Protein AF-A0AAT9M8T9-F1 (afdb_monomer)

Solvent-accessible surface area (backbone atoms only — not comparable to full-atom values): 3553 Å² total; per-residue (Å²): 111,71,70,61,55,48,51,40,58,77,60,40,47,57,73,70,15,67,51,82,32,38,41,61,57,54,15,63,77,58,78,45,59,39,68,61,45,40,53,52,50,52,52,35,35,75,71,60,55,24,42,75,60,95,74,27,32,22,52,36,89,76,126

Mean predicted aligned error: 5.08 Å

Nearest PDB structures (foldseek):
  8bif-assembly2_D-2  TM=9.201E-01  e=2.466E-03  Photorhabdus laumondii subsp. laumondii TTO1
  3mcz-assembly1_B  TM=8.361E-01  e=1.200E-03  Burkholderia thailandensis E264
  8tjk-assembly1_A  TM=8.606E-01  e=1.460E-03  uncultured bacterium
  7clu-assembly1_A  TM=8.889E-01  e=4.165E-03  Serratia marcescens
  7clu-assembly1_B  TM=8.929E-01  e=5.069E-03  Serratia marcescens

Sequence (63 aa):
MRELTDVITALGLTERAADWTSAGDLARQTSSSPALLRELLNQLVTLGLFDRDGMRYRVAAHG

pLDDT: mean 83.1, std 9.91, range [41.91, 92.38]

Structure (mmCIF, N/CA/C/O backbone):
data_AF-A0AAT9M8T9-F1
#
_entry.id   AF-A0AAT9M8T9-F1
#
loop_
_atom_site.group_PDB
_atom_site.id
_atom_site.type_symbol
_atom_site.label_atom_id
_atom_site.label_alt_id
_atom_site.label_comp_id
_atom_site.label_asym_id
_atom_site.label_entity_id
_atom_site.label_seq_id
_atom_site.pdbx_PDB_ins_code
_atom_site.Cartn_x
_atom_site.Cartn_y
_atom_site.Cartn_z
_atom_site.occupancy
_atom_site.B_iso_or_equiv
_atom_site.auth_seq_id
_atom_site.auth_comp_id
_atom_site.auth_asym_id
_atom_site.auth_atom_id
_atom_site.pdbx_PDB_model_num
ATOM 1 N N . MET A 1 1 ? 4.329 17.346 -1.664 1.00 58.50 1 MET A N 1
ATOM 2 C CA . MET A 1 1 ? 3.670 16.168 -2.276 1.00 58.50 1 MET A CA 1
ATOM 3 C C . MET A 1 1 ? 4.322 15.701 -3.575 1.00 58.50 1 MET A C 1
ATOM 5 O O . MET A 1 1 ? 4.412 14.498 -3.745 1.00 58.50 1 MET A O 1
ATOM 9 N N . ARG A 1 2 ? 4.798 16.591 -4.465 1.00 65.62 2 ARG A N 1
ATOM 10 C CA . ARG A 1 2 ? 5.311 16.204 -5.797 1.00 65.62 2 ARG A CA 1
ATOM 11 C C . ARG A 1 2 ? 6.437 15.156 -5.775 1.00 65.62 2 ARG A C 1
ATOM 13 O O . ARG A 1 2 ? 6.403 14.238 -6.575 1.00 65.62 2 ARG A O 1
ATOM 20 N N . GLU A 1 3 ? 7.358 15.253 -4.820 1.00 73.31 3 GLU A N 1
ATOM 21 C CA . GLU A 1 3 ? 8.486 14.317 -4.665 1.00 73.31 3 GLU A CA 1
ATOM 22 C C . GLU A 1 3 ? 8.046 12.886 -4.299 1.00 73.31 3 GLU A C 1
ATOM 24 O O . GLU A 1 3 ? 8.544 11.918 -4.861 1.00 73.31 3 GLU A O 1
ATOM 29 N N . LEU A 1 4 ? 7.044 12.739 -3.424 1.00 68.81 4 LEU A N 1
ATOM 30 C CA . LEU A 1 4 ? 6.491 11.433 -3.042 1.00 68.81 4 LEU A CA 1
ATOM 31 C C . LEU A 1 4 ? 5.794 10.749 -4.221 1.00 68.81 4 LEU A C 1
ATOM 33 O O . LEU A 1 4 ? 5.983 9.558 -4.450 1.00 68.81 4 LEU A O 1
ATOM 37 N N . THR A 1 5 ? 5.008 11.508 -4.983 1.00 72.62 5 THR A N 1
ATOM 38 C CA . THR A 1 5 ? 4.331 11.001 -6.182 1.00 72.62 5 THR A CA 1
ATOM 39 C C . THR A 1 5 ? 5.334 10.558 -7.247 1.00 72.62 5 THR A C 1
ATOM 41 O O . THR A 1 5 ? 5.124 9.527 -7.886 1.00 72.62 5 THR A O 1
ATOM 44 N N . ASP A 1 6 ? 6.437 11.292 -7.402 1.00 74.88 6 ASP A N 1
ATOM 45 C CA . ASP A 1 6 ? 7.512 10.950 -8.335 1.00 74.88 6 ASP A CA 1
ATOM 46 C C . ASP A 1 6 ? 8.180 9.624 -7.947 1.00 74.88 6 ASP A C 1
ATOM 48 O O . ASP A 1 6 ? 8.295 8.731 -8.777 1.00 74.88 6 ASP A O 1
ATOM 52 N N . VAL A 1 7 ? 8.486 9.427 -6.660 1.00 74.44 7 VAL A N 1
ATOM 53 C CA . VAL A 1 7 ? 9.068 8.175 -6.143 1.00 74.44 7 VAL A CA 1
ATOM 54 C C . VAL A 1 7 ? 8.129 6.981 -6.331 1.00 74.44 7 VAL A C 1
ATOM 56 O O . VAL A 1 7 ? 8.569 5.922 -6.774 1.00 74.44 7 VAL A O 1
ATOM 59 N N . ILE A 1 8 ? 6.832 7.132 -6.039 1.00 76.88 8 ILE A N 1
ATOM 60 C CA . ILE A 1 8 ? 5.836 6.062 -6.242 1.00 76.88 8 ILE A CA 1
ATOM 61 C C . ILE A 1 8 ? 5.778 5.651 -7.718 1.00 76.88 8 ILE A C 1
ATOM 63 O O . ILE A 1 8 ? 5.742 4.457 -8.023 1.00 76.88 8 ILE A O 1
ATOM 67 N N . THR A 1 9 ? 5.796 6.639 -8.615 1.00 78.00 9 THR A N 1
ATOM 68 C CA . THR A 1 9 ? 5.715 6.438 -10.067 1.00 78.00 9 THR A CA 1
ATOM 69 C C . THR A 1 9 ? 7.011 5.841 -10.616 1.00 78.00 9 THR A C 1
ATOM 71 O O . THR A 1 9 ? 6.972 4.858 -11.348 1.00 78.00 9 THR A O 1
ATOM 74 N N . ALA A 1 10 ? 8.167 6.365 -10.205 1.00 74.25 10 ALA A N 1
ATOM 75 C CA . ALA A 1 10 ? 9.487 5.902 -10.629 1.00 74.25 10 ALA A CA 1
ATOM 76 C C . ALA A 1 10 ? 9.778 4.462 -10.180 1.00 74.25 10 ALA A C 1
ATOM 78 O O . ALA A 1 10 ? 10.390 3.689 -10.913 1.00 74.25 10 ALA A O 1
ATOM 79 N N . LEU A 1 11 ? 9.309 4.079 -8.989 1.00 75.25 11 LEU A N 1
ATOM 80 C CA . LEU A 1 11 ? 9.424 2.713 -8.472 1.00 75.25 11 LEU A CA 1
ATOM 81 C C . LEU A 1 11 ? 8.299 1.787 -8.976 1.00 75.25 11 LEU A C 1
ATOM 83 O O . LEU A 1 11 ? 8.338 0.578 -8.734 1.00 75.25 11 LEU A O 1
ATOM 87 N N . GLY A 1 12 ? 7.289 2.329 -9.668 1.00 80.06 12 GLY A N 1
ATOM 88 C CA . GLY A 1 12 ? 6.103 1.594 -10.118 1.00 80.06 12 GLY A CA 1
ATOM 89 C C . GLY A 1 12 ? 5.404 0.852 -8.977 1.00 80.06 12 GLY A C 1
ATOM 90 O O . GLY A 1 12 ? 4.972 -0.288 -9.150 1.00 80.06 12 GLY A O 1
ATOM 91 N N . LEU A 1 13 ? 5.363 1.452 -7.779 1.00 77.81 13 LEU A N 1
ATOM 92 C CA . LEU A 1 13 ? 4.814 0.797 -6.585 1.00 77.81 13 LEU A CA 1
ATOM 93 C C . LEU A 1 13 ? 3.313 0.550 -6.715 1.00 77.81 13 LEU A C 1
ATOM 95 O O . LEU A 1 13 ? 2.808 -0.394 -6.123 1.00 77.81 13 LEU A O 1
ATOM 99 N N . THR A 1 14 ? 2.609 1.366 -7.497 1.00 77.56 14 THR A N 1
ATOM 100 C CA . THR A 1 14 ? 1.170 1.221 -7.734 1.00 77.56 14 THR A CA 1
ATOM 101 C C . THR A 1 14 ? 0.825 -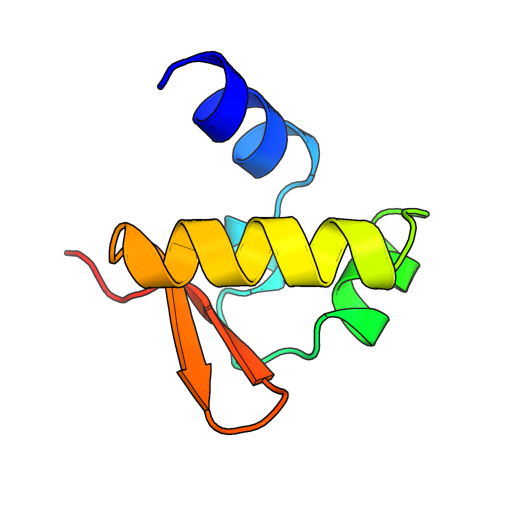0.043 -8.514 1.00 77.56 14 THR A C 1
ATOM 103 O O . THR A 1 14 ? -0.069 -0.777 -8.113 1.00 77.56 14 THR A O 1
ATOM 106 N N . GLU A 1 15 ? 1.557 -0.345 -9.587 1.00 78.94 15 GLU A N 1
ATOM 107 C CA . GLU A 1 15 ? 1.349 -1.569 -10.373 1.00 78.94 15 GLU A CA 1
ATOM 108 C C . GLU A 1 15 ? 1.805 -2.813 -9.600 1.00 78.94 15 GLU A C 1
ATOM 110 O O . GLU A 1 15 ? 1.131 -3.842 -9.595 1.00 78.94 15 GLU A O 1
ATOM 115 N N . ARG A 1 16 ? 2.935 -2.711 -8.890 1.00 76.75 16 ARG A N 1
ATOM 116 C CA . ARG A 1 16 ? 3.524 -3.827 -8.132 1.00 76.75 16 ARG A CA 1
ATOM 117 C C . ARG A 1 16 ? 2.782 -4.154 -6.834 1.00 76.75 16 ARG A C 1
ATOM 119 O O . ARG A 1 16 ? 2.886 -5.276 -6.348 1.00 76.75 16 ARG A O 1
ATOM 126 N N . ALA A 1 17 ? 2.051 -3.192 -6.277 1.00 80.06 17 ALA A N 1
ATOM 127 C CA . ALA A 1 17 ? 1.197 -3.361 -5.103 1.00 80.06 17 ALA A CA 1
ATOM 128 C C . ALA A 1 17 ? -0.298 -3.273 -5.452 1.00 80.06 17 ALA A C 1
ATOM 130 O O . ALA A 1 17 ? -1.111 -2.889 -4.609 1.00 80.06 17 ALA A O 1
ATOM 131 N N . ALA A 1 18 ? -0.661 -3.618 -6.693 1.00 77.94 18 ALA A N 1
ATOM 132 C CA . ALA A 1 18 ? -2.057 -3.766 -7.099 1.00 77.94 18 ALA A CA 1
ATOM 133 C C . ALA A 1 18 ? -2.773 -4.877 -6.303 1.00 77.94 18 ALA A C 1
ATOM 135 O O . ALA A 1 18 ? -3.972 -4.780 -6.053 1.00 77.94 18 ALA A O 1
ATOM 136 N N . ASP A 1 19 ? -2.025 -5.894 -5.862 1.00 84.44 19 ASP A N 1
ATOM 137 C CA . ASP A 1 19 ? -2.459 -6.910 -4.898 1.00 84.44 19 ASP A CA 1
ATOM 138 C C . ASP A 1 19 ? -1.630 -6.822 -3.600 1.00 84.44 19 ASP A C 1
ATOM 140 O O . ASP A 1 19 ? -0.670 -6.049 -3.497 1.00 84.44 19 ASP A O 1
ATOM 144 N N . TRP A 1 20 ? -1.994 -7.606 -2.587 1.00 88.69 20 TRP A N 1
ATOM 145 C CA . TRP A 1 20 ? -1.315 -7.621 -1.298 1.00 88.69 20 TRP A CA 1
ATOM 146 C C . TRP A 1 20 ? 0.118 -8.140 -1.425 1.00 88.69 20 TRP A C 1
ATOM 148 O O . TRP A 1 20 ? 0.356 -9.332 -1.612 1.00 88.69 20 TRP A O 1
ATOM 158 N N . THR A 1 21 ? 1.090 -7.258 -1.210 1.00 90.88 21 THR A N 1
ATOM 159 C CA . THR A 1 21 ? 2.515 -7.578 -1.323 1.00 90.88 21 THR A CA 1
ATOM 160 C C . THR A 1 21 ? 3.304 -7.152 -0.090 1.00 90.88 21 THR A C 1
ATOM 162 O O . THR A 1 21 ? 2.899 -6.280 0.672 1.00 90.88 21 THR A O 1
ATOM 165 N N . SER A 1 22 ? 4.450 -7.781 0.149 1.00 90.38 22 SER A N 1
ATOM 166 C CA . SER A 1 22 ? 5.308 -7.447 1.289 1.00 90.38 22 SER A CA 1
ATOM 167 C C . SER A 1 22 ? 6.323 -6.373 0.9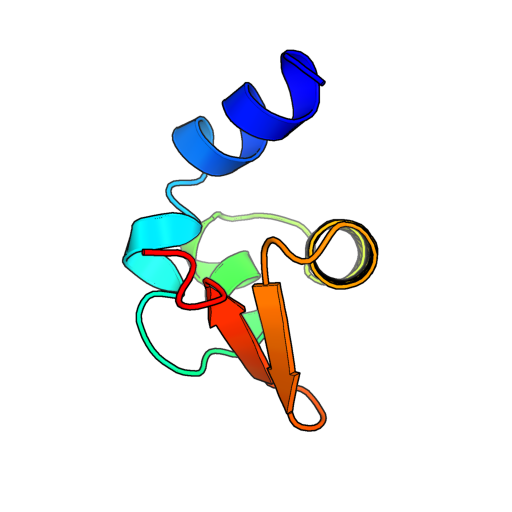04 1.00 90.38 22 SER A C 1
ATOM 169 O O . SER A 1 22 ? 6.871 -6.399 -0.196 1.00 90.38 22 SER A O 1
ATOM 171 N N . ALA A 1 23 ? 6.684 -5.494 1.845 1.00 88.44 23 ALA A N 1
ATOM 172 C CA . ALA A 1 23 ? 7.737 -4.494 1.620 1.00 88.44 23 ALA A CA 1
ATOM 173 C C . ALA A 1 23 ? 9.076 -5.126 1.182 1.00 88.44 23 ALA A C 1
ATOM 175 O O . ALA A 1 23 ? 9.811 -4.535 0.401 1.00 88.44 23 ALA A O 1
ATOM 176 N N . GLY A 1 24 ? 9.383 -6.342 1.652 1.00 88.56 24 GLY A N 1
ATOM 177 C CA . GLY A 1 24 ? 10.579 -7.082 1.236 1.00 88.56 24 GLY A CA 1
ATOM 178 C C . GLY A 1 24 ? 10.536 -7.580 -0.212 1.00 88.56 24 GLY A C 1
ATOM 179 O O . GLY A 1 24 ? 11.577 -7.624 -0.864 1.00 88.56 24 GLY A O 1
ATOM 180 N N . ASP A 1 25 ? 9.351 -7.919 -0.721 1.00 88.81 25 ASP A N 1
ATOM 181 C CA . ASP A 1 25 ? 9.186 -8.360 -2.107 1.00 88.81 25 ASP A CA 1
ATOM 182 C C . ASP A 1 25 ? 9.309 -7.167 -3.059 1.00 88.81 25 ASP A C 1
ATOM 184 O O . ASP A 1 25 ? 10.132 -7.176 -3.973 1.00 88.81 25 ASP A O 1
ATOM 188 N N . LEU A 1 26 ? 8.618 -6.068 -2.737 1.00 87.00 26 LEU A N 1
ATOM 189 C CA . LEU A 1 26 ? 8.769 -4.800 -3.447 1.00 87.00 26 LEU A CA 1
ATOM 190 C C . LEU A 1 26 ? 10.225 -4.313 -3.445 1.00 87.00 26 LEU A C 1
ATOM 192 O O . LEU A 1 26 ? 10.739 -3.927 -4.488 1.00 87.00 26 LEU A O 1
ATOM 196 N N . ALA A 1 2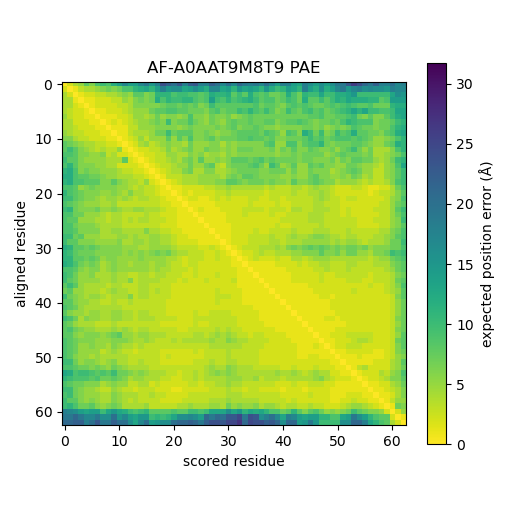7 ? 10.921 -4.397 -2.309 1.00 88.25 27 ALA A N 1
ATOM 197 C CA . ALA A 1 27 ? 12.316 -3.978 -2.203 1.00 88.25 27 ALA A CA 1
ATOM 198 C C . ALA A 1 27 ? 13.258 -4.805 -3.089 1.00 88.25 27 ALA A C 1
ATOM 200 O O . ALA A 1 27 ? 14.201 -4.255 -3.658 1.00 88.25 27 ALA A O 1
ATOM 201 N N . ARG A 1 28 ? 12.992 -6.109 -3.252 1.00 87.25 28 ARG A N 1
ATOM 202 C CA . ARG A 1 28 ? 13.716 -6.948 -4.219 1.00 87.25 28 ARG A CA 1
ATOM 203 C C . ARG A 1 28 ? 13.439 -6.519 -5.653 1.00 87.25 28 ARG A C 1
ATOM 205 O O . ARG A 1 28 ? 14.374 -6.433 -6.440 1.00 87.25 28 ARG A O 1
ATOM 212 N N . GLN A 1 29 ? 12.182 -6.238 -5.986 1.00 85.81 29 GLN A N 1
ATOM 213 C CA . GLN A 1 29 ? 11.795 -5.826 -7.336 1.00 85.81 29 GLN A CA 1
ATOM 214 C C . GLN A 1 29 ? 12.347 -4.447 -7.717 1.00 85.81 29 GLN A C 1
ATOM 216 O O . GLN A 1 29 ? 12.642 -4.207 -8.885 1.00 85.81 29 GLN A O 1
ATOM 221 N N . THR A 1 30 ? 12.504 -3.548 -6.744 1.00 82.06 30 THR A N 1
ATOM 222 C CA . THR A 1 30 ? 13.010 -2.189 -6.961 1.00 82.06 30 THR A CA 1
ATOM 223 C C . THR A 1 30 ? 14.494 -2.0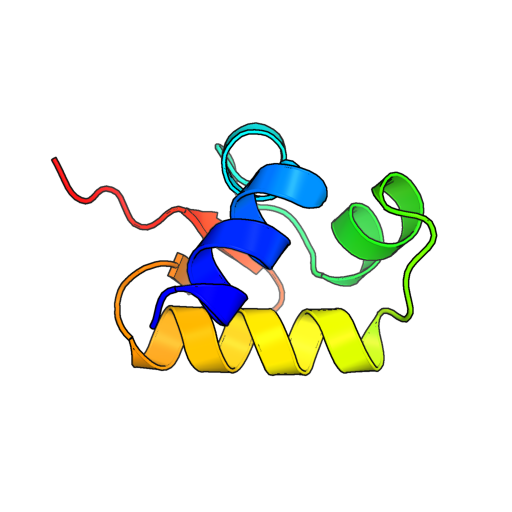28 -6.622 1.00 82.06 30 THR A C 1
ATOM 225 O O . THR A 1 30 ? 14.984 -0.899 -6.585 1.00 82.06 30 THR A O 1
ATOM 228 N N . SER A 1 31 ? 15.213 -3.122 -6.327 1.00 85.94 31 SER A N 1
ATOM 229 C CA . SER A 1 31 ? 16.607 -3.105 -5.844 1.00 85.94 31 SER A CA 1
ATOM 230 C C . SER A 1 31 ? 16.850 -2.039 -4.765 1.00 85.94 31 SER A C 1
ATOM 2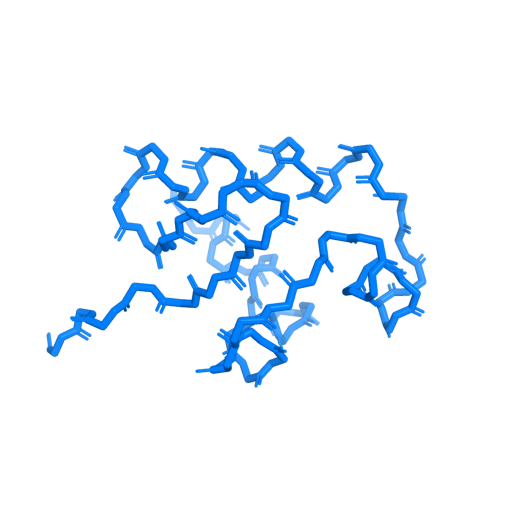32 O O . SER A 1 31 ? 17.849 -1.322 -4.775 1.00 85.94 31 SER A O 1
ATOM 234 N N . SER A 1 32 ? 15.890 -1.893 -3.853 1.00 83.38 32 SER A N 1
ATOM 235 C CA . SER A 1 32 ? 15.865 -0.851 -2.827 1.00 83.38 32 SER A CA 1
ATOM 236 C C . SER A 1 32 ? 16.023 -1.448 -1.433 1.00 83.38 32 SER A C 1
ATOM 238 O O . SER A 1 32 ? 15.862 -2.648 -1.219 1.00 83.38 32 SER A O 1
ATOM 240 N N . SER A 1 33 ? 16.318 -0.602 -0.445 1.00 88.44 33 SER A N 1
ATOM 241 C CA . SER A 1 33 ?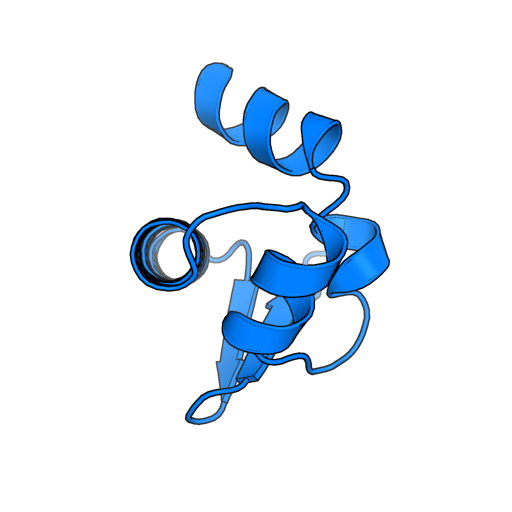 16.401 -1.062 0.941 1.00 88.44 33 SER A CA 1
ATOM 242 C C . SER A 1 33 ? 15.003 -1.378 1.498 1.00 88.44 33 SER A C 1
ATOM 244 O O . SER A 1 33 ? 14.147 -0.489 1.513 1.00 88.44 33 SER A O 1
ATOM 246 N N . PRO A 1 34 ? 14.756 -2.594 2.026 1.00 85.44 34 PRO A N 1
ATOM 247 C CA . PRO A 1 34 ? 13.454 -2.974 2.574 1.00 85.44 34 PRO A CA 1
ATOM 248 C C . PRO A 1 34 ? 13.051 -2.149 3.799 1.00 85.44 34 PRO A C 1
ATOM 250 O O . PRO A 1 34 ? 11.862 -1.948 4.031 1.00 85.44 34 PRO A O 1
ATOM 253 N N . ALA A 1 35 ? 14.018 -1.638 4.569 1.00 88.06 35 ALA A N 1
ATOM 254 C CA . ALA A 1 35 ? 13.738 -0.756 5.700 1.00 88.06 35 ALA A CA 1
ATOM 255 C C . ALA A 1 35 ? 13.181 0.597 5.232 1.00 88.06 35 ALA A C 1
ATOM 257 O O . ALA A 1 35 ? 12.128 1.015 5.709 1.00 88.06 35 ALA A O 1
ATOM 258 N N . LEU A 1 36 ? 13.839 1.225 4.248 1.00 87.62 36 LEU A N 1
ATOM 259 C CA . LEU A 1 36 ? 13.399 2.499 3.668 1.00 87.62 36 LEU A CA 1
ATOM 260 C C . LEU A 1 36 ? 12.046 2.354 2.973 1.00 87.62 36 LEU A C 1
ATOM 262 O O . LEU A 1 36 ? 11.166 3.192 3.148 1.00 87.62 36 LEU A O 1
ATOM 266 N N . LEU A 1 37 ? 11.851 1.260 2.233 1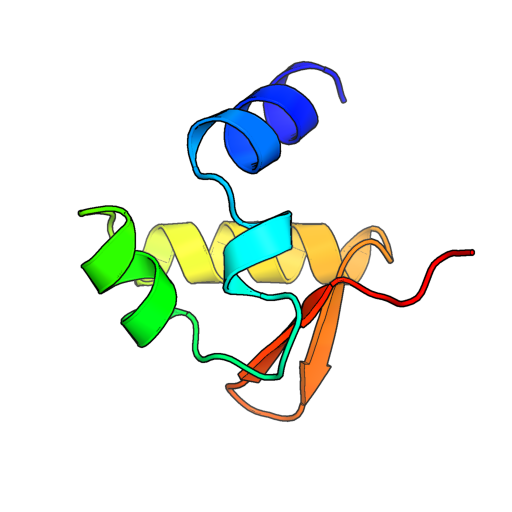.00 88.00 37 LEU A N 1
ATOM 267 C CA . LEU A 1 37 ? 10.588 1.012 1.552 1.00 88.00 37 LEU A CA 1
ATOM 268 C C . LEU A 1 37 ? 9.437 0.806 2.545 1.00 88.00 37 LEU A C 1
ATOM 270 O O . LEU A 1 37 ? 8.332 1.284 2.318 1.00 88.00 37 LEU A O 1
ATOM 274 N N . ARG A 1 38 ? 9.693 0.138 3.676 1.00 90.94 38 ARG A N 1
ATOM 275 C CA . ARG A 1 38 ? 8.701 -0.023 4.745 1.00 90.94 38 ARG A CA 1
ATOM 276 C C . ARG A 1 38 ? 8.321 1.313 5.381 1.00 90.94 38 ARG A C 1
ATOM 278 O O . ARG A 1 38 ? 7.146 1.527 5.663 1.00 90.94 38 ARG A O 1
ATOM 285 N N . GLU A 1 39 ? 9.293 2.190 5.626 1.00 91.69 39 GLU A N 1
ATOM 286 C CA . GLU A 1 39 ? 9.030 3.538 6.145 1.00 91.69 39 GLU A CA 1
ATOM 287 C C . GLU A 1 39 ? 8.177 4.345 5.164 1.00 91.69 39 GLU A C 1
ATOM 289 O O . GLU A 1 39 ? 7.134 4.867 5.556 1.00 91.69 39 GLU A O 1
ATOM 294 N N . LEU A 1 40 ? 8.550 4.340 3.880 1.00 88.75 40 LEU A N 1
ATOM 295 C CA . LEU A 1 40 ? 7.785 4.978 2.810 1.00 88.75 40 LEU A CA 1
ATOM 296 C C . LEU A 1 40 ? 6.349 4.441 2.757 1.00 88.75 40 LEU A C 1
ATOM 298 O O . LEU A 1 40 ? 5.399 5.214 2.819 1.00 88.75 40 LEU A O 1
ATOM 302 N N . LEU A 1 41 ? 6.168 3.119 2.708 1.00 90.00 41 LEU A N 1
ATOM 303 C CA . LEU A 1 41 ? 4.844 2.495 2.667 1.00 90.00 41 LEU A CA 1
ATOM 304 C C . LEU A 1 41 ? 4.0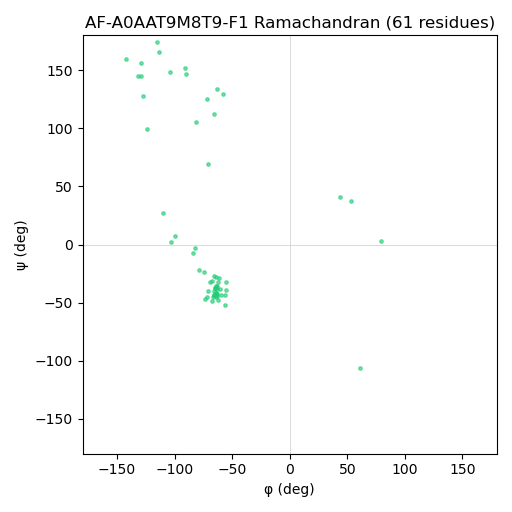07 2.839 3.906 1.00 90.00 41 LEU A C 1
ATOM 306 O O . LEU A 1 41 ? 2.819 3.112 3.776 1.00 90.00 41 LEU A O 1
ATOM 310 N N . ASN A 1 42 ? 4.603 2.902 5.100 1.00 91.62 42 ASN A N 1
ATOM 311 C CA . ASN A 1 42 ? 3.890 3.336 6.305 1.00 91.62 42 ASN A CA 1
ATOM 312 C C . ASN A 1 42 ? 3.449 4.809 6.226 1.00 91.62 42 ASN A C 1
ATOM 314 O O . ASN A 1 42 ? 2.349 5.143 6.675 1.00 91.62 42 ASN A O 1
ATOM 318 N N . GLN A 1 43 ? 4.267 5.688 5.640 1.00 91.25 43 GLN A N 1
ATOM 319 C CA . GLN A 1 43 ? 3.864 7.071 5.378 1.00 91.25 43 GLN A CA 1
ATOM 320 C C . GLN A 1 43 ? 2.704 7.126 4.377 1.00 91.25 43 GLN A C 1
ATOM 322 O O . GLN A 1 43 ? 1.737 7.846 4.608 1.00 91.25 43 GLN A O 1
ATOM 327 N N . LEU A 1 44 ? 2.745 6.322 3.311 1.00 88.62 44 LEU A N 1
ATOM 328 C CA . LEU A 1 44 ? 1.664 6.242 2.323 1.00 88.62 44 LEU A CA 1
ATOM 329 C C . LEU A 1 44 ? 0.358 5.709 2.922 1.00 88.62 44 LEU A C 1
ATOM 331 O O . LEU A 1 44 ? -0.708 6.221 2.592 1.00 88.62 44 LEU A O 1
ATOM 335 N N . VAL A 1 45 ? 0.439 4.754 3.851 1.00 91.12 45 VAL A N 1
ATOM 336 C CA . VAL A 1 45 ? -0.713 4.276 4.631 1.00 91.12 45 VAL A CA 1
ATOM 337 C C . VAL A 1 45 ? -1.284 5.390 5.505 1.00 91.12 45 VAL A C 1
ATOM 339 O O . VAL A 1 45 ? -2.493 5.585 5.552 1.00 91.12 45 VAL A O 1
ATOM 342 N N . THR A 1 46 ? -0.421 6.177 6.151 1.00 91.19 46 THR A N 1
ATOM 343 C CA . THR A 1 46 ? -0.848 7.330 6.967 1.00 91.19 46 THR A CA 1
ATOM 344 C C . THR A 1 46 ? -1.562 8.391 6.125 1.00 91.19 46 THR A C 1
ATOM 346 O O . THR A 1 46 ? -2.475 9.056 6.605 1.00 91.19 46 THR A O 1
ATOM 349 N N . LEU A 1 47 ? -1.167 8.533 4.857 1.00 88.38 47 LEU A N 1
ATOM 350 C CA . LEU A 1 47 ? -1.788 9.436 3.887 1.00 88.38 47 LEU A CA 1
ATOM 351 C C . LEU A 1 47 ? -3.055 8.857 3.229 1.00 88.38 47 LEU A C 1
ATOM 353 O O . LEU A 1 47 ? -3.675 9.553 2.429 1.00 88.38 47 LEU A O 1
ATOM 357 N N . GLY A 1 48 ? -3.429 7.609 3.531 1.00 88.38 48 GLY A N 1
ATOM 358 C CA . GLY A 1 48 ? -4.579 6.919 2.936 1.00 88.38 48 GLY A CA 1
ATOM 359 C C . GLY A 1 48 ? -4.334 6.350 1.535 1.00 88.38 48 GLY A C 1
ATOM 360 O O . GLY A 1 48 ? -5.233 5.774 0.947 1.00 88.38 48 GLY A O 1
ATOM 361 N N . LEU A 1 49 ? -3.123 6.459 0.986 1.00 86.12 49 LEU A N 1
ATOM 362 C CA . LEU A 1 49 ? -2.817 6.006 -0.378 1.00 86.12 49 LEU A CA 1
ATOM 363 C C . LEU A 1 49 ? -2.611 4.488 -0.480 1.00 86.12 49 LEU A C 1
ATOM 365 O O . LEU A 1 49 ? -2.702 3.921 -1.567 1.00 86.12 49 LEU A O 1
ATOM 369 N N . PHE A 1 50 ? -2.288 3.837 0.635 1.00 90.94 50 PHE A N 1
ATOM 370 C CA . PHE A 1 50 ? -2.043 2.401 0.723 1.00 90.94 50 PHE A CA 1
ATOM 371 C C . PHE A 1 50 ? -2.814 1.804 1.902 1.00 90.94 50 PHE A C 1
ATOM 373 O O . PHE A 1 50 ? -2.914 2.419 2.960 1.00 90.94 50 PHE A O 1
ATOM 380 N N . ASP A 1 51 ? -3.300 0.578 1.739 1.00 91.31 51 ASP A N 1
ATOM 381 C CA . ASP A 1 51 ? -3.794 -0.239 2.843 1.00 91.31 51 ASP A CA 1
ATOM 382 C C . ASP A 1 51 ? -2.662 -1.101 3.407 1.00 91.31 51 ASP A C 1
ATOM 384 O O . ASP A 1 51 ? -1.747 -1.521 2.688 1.00 91.31 51 ASP A O 1
ATOM 388 N N . ARG A 1 52 ? -2.759 -1.429 4.699 1.00 92.38 52 ARG A N 1
ATOM 389 C CA . ARG A 1 52 ? -1.846 -2.352 5.378 1.00 92.38 52 ARG A CA 1
ATOM 390 C C . ARG A 1 52 ? -2.616 -3.457 6.097 1.00 92.38 52 ARG A C 1
ATOM 392 O O . ARG A 1 52 ? -3.453 -3.171 6.945 1.00 92.38 52 ARG A O 1
ATOM 399 N N . ASP A 1 53 ? -2.237 -4.703 5.827 1.00 91.19 53 ASP A N 1
ATOM 400 C CA . ASP A 1 53 ? -2.701 -5.911 6.519 1.00 91.19 53 ASP A CA 1
ATOM 401 C C . ASP A 1 53 ?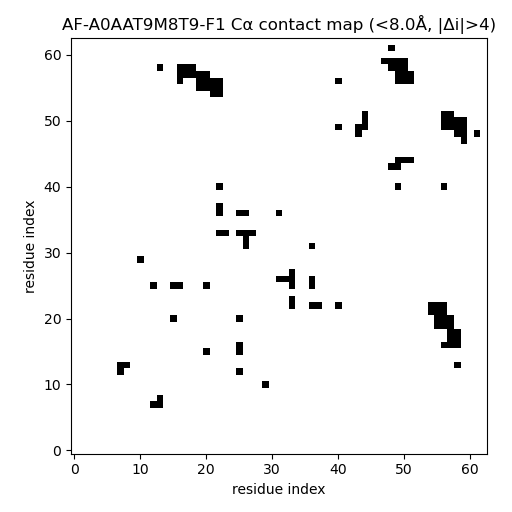 -1.485 -6.669 7.071 1.00 91.19 53 ASP A C 1
ATOM 403 O O . ASP A 1 53 ? -0.740 -7.339 6.348 1.00 91.19 53 ASP A O 1
ATOM 407 N N . GLY A 1 54 ? -1.212 -6.497 8.366 1.00 90.88 54 GLY A N 1
ATOM 408 C CA . GLY A 1 54 ? -0.033 -7.072 9.017 1.00 90.88 54 GLY A CA 1
ATOM 409 C C . GLY A 1 54 ? 1.291 -6.574 8.416 1.00 90.88 54 GLY A C 1
ATOM 410 O O . GLY A 1 54 ? 1.725 -5.446 8.683 1.00 90.88 54 GLY A O 1
ATOM 411 N N . MET A 1 55 ? 1.962 -7.440 7.647 1.00 89.12 55 MET A N 1
ATOM 412 C CA . MET A 1 55 ? 3.220 -7.151 6.930 1.00 89.12 55 MET A CA 1
ATOM 413 C C . MET A 1 55 ? 3.031 -6.919 5.423 1.00 89.12 55 MET A C 1
ATOM 415 O O . MET A 1 55 ? 4.016 -6.723 4.706 1.00 89.12 55 MET A O 1
ATOM 419 N N . ARG A 1 56 ? 1.786 -6.957 4.944 1.00 91.00 56 ARG A N 1
ATOM 420 C CA . ARG A 1 56 ? 1.436 -6.759 3.541 1.00 91.00 56 ARG A CA 1
ATOM 421 C C . ARG A 1 56 ? 0.837 -5.376 3.328 1.00 91.00 56 ARG A C 1
ATOM 423 O O . ARG A 1 56 ? 0.179 -4.823 4.208 1.00 91.00 56 ARG A O 1
ATOM 430 N N . TYR A 1 57 ? 1.082 -4.849 2.143 1.00 92.06 57 TYR A N 1
ATOM 431 C CA . TYR A 1 57 ? 0.679 -3.541 1.668 1.00 92.06 57 TYR A CA 1
ATOM 432 C C . TYR A 1 57 ? 0.002 -3.712 0.314 1.00 92.06 57 TYR A C 1
ATOM 434 O O . TYR A 1 57 ? 0.411 -4.563 -0.476 1.00 92.06 57 TYR A O 1
ATOM 442 N N . ARG A 1 58 ? -1.003 -2.893 0.037 1.00 90.56 58 ARG A N 1
ATOM 443 C CA . ARG A 1 58 ? -1.578 -2.745 -1.302 1.00 90.56 58 ARG A CA 1
ATOM 444 C C . ARG A 1 58 ? -1.929 -1.287 -1.537 1.00 90.56 58 ARG A C 1
ATOM 446 O O . ARG A 1 58 ? -2.110 -0.545 -0.571 1.00 90.56 58 ARG A O 1
ATOM 453 N N . VAL A 1 59 ? -2.069 -0.890 -2.792 1.00 88.81 59 VAL A N 1
ATOM 454 C CA . VAL A 1 59 ? -2.661 0.406 -3.130 1.00 88.81 59 VAL A CA 1
ATOM 455 C C . VAL A 1 59 ? -4.065 0.462 -2.533 1.00 88.81 59 VAL A C 1
ATOM 457 O O . VAL A 1 59 ? -4.850 -0.476 -2.692 1.00 88.81 59 VAL A O 1
ATOM 460 N N . ALA A 1 60 ? -4.370 1.535 -1.803 1.00 85.94 60 ALA A N 1
ATOM 461 C CA . ALA A 1 60 ? -5.720 1.749 -1.315 1.00 85.94 60 ALA A CA 1
ATOM 462 C C . ALA A 1 60 ? -6.625 1.918 -2.535 1.00 85.94 60 ALA A C 1
ATOM 464 O O . ALA A 1 60 ? -6.287 2.654 -3.463 1.00 85.94 60 ALA A O 1
ATOM 465 N N . ALA A 1 61 ? -7.767 1.234 -2.545 1.00 67.88 61 ALA A N 1
ATOM 466 C CA . ALA A 1 61 ? -8.772 1.391 -3.589 1.00 67.88 61 ALA A CA 1
ATOM 467 C C . ALA A 1 61 ? -9.451 2.765 -3.444 1.00 67.88 61 ALA A C 1
ATOM 469 O O . ALA A 1 61 ? -10.602 2.874 -3.032 1.00 67.88 61 ALA A O 1
ATOM 470 N N . HIS A 1 62 ? -8.715 3.834 -3.726 1.00 54.41 62 HIS A N 1
ATOM 471 C CA . HIS A 1 62 ? -9.283 5.142 -3.973 1.00 54.41 62 HIS A CA 1
ATOM 472 C C . HIS A 1 62 ? -9.750 5.157 -5.429 1.00 54.41 62 HIS A C 1
ATOM 474 O O . HIS A 1 62 ? -8.932 5.134 -6.348 1.00 54.41 62 HIS A O 1
ATOM 480 N N . GLY A 1 63 ? -11.074 5.075 -5.600 1.00 41.91 63 GLY A N 1
ATOM 481 C CA . GLY A 1 63 ? -11.757 5.298 -6.875 1.00 41.91 63 GLY A CA 1
ATOM 482 C C . GLY A 1 63 ? -11.684 6.743 -7.341 1.00 41.91 63 GLY A C 1
ATOM 483 O O . GLY A 1 63 ? -11.403 7.630 -6.502 1.00 41.91 63 GLY A O 1
#

Secondary structure (DSSP, 8-state):
-HHHHHHHHHTTHHHHTSS-EEHHHHHHHTT--HHHHHHHHHHHHHTTSEEEETTEEEE----

Radius of gyration: 10.42 Å; Cα contacts (8 Å, |Δi|>4): 63; chains: 1; bounding box: 28×25×20 Å

Foldseek 3Di:
DVVLVCVCVVLVVQVVQQDWDALVVSCVSSVHDSVVSVVSQVVCVVVVQWDDDPRTIHGRPPD